Protein AF-A0A4U1JJV5-F1 (afdb_monomer_lite)

Foldseek 3Di:
DAQFDPPVRLVVLLVVLVVCQVVCVVLVLVQLNVLSVVLNVLSPDPDGRGCQVNLVSLLSNLVSLLVSLVVVLVVDDDPSNVVSVVSNVVSVVSSVVSVVVNVVSVD

Organism: NCBI:txid889272

Secondary structure (DSSP, 8-state):
---BPPHHHHHHHHHHHHHHHHHHHHTT-HHHHHHHHHHHHHHHSSS--BHHHHHHHHHHHHHHHHHHHHHHHHH--HHHHHHHHHHHHHHHHHHHHHHHHHHHHH-

Structure (mmCIF, N/CA/C/O backbone):
data_AF-A0A4U1JJV5-F1
#
_entry.id   AF-A0A4U1JJV5-F1
#
loop_
_atom_site.group_PDB
_atom_site.id
_atom_site.type_symbol
_atom_site.label_atom_id
_atom_site.label_alt_id
_atom_site.label_comp_id
_atom_site.label_asym_id
_atom_site.label_entity_id
_atom_site.label_seq_id
_atom_site.pdbx_PDB_ins_code
_atom_site.Cartn_x
_atom_site.Cartn_y
_atom_site.Cartn_z
_atom_site.occupancy
_atom_site.B_iso_or_equiv
_atom_site.auth_seq_id
_atom_site.auth_comp_id
_atom_site.auth_asym_id
_atom_site.auth_atom_id
_atom_site.pdbx_PDB_model_num
ATOM 1 N N . MET A 1 1 ? 21.821 10.176 -16.176 1.00 47.41 1 MET A N 1
ATOM 2 C CA . MET A 1 1 ? 21.972 9.457 -14.889 1.00 47.41 1 MET A CA 1
ATOM 3 C C . MET A 1 1 ? 21.101 8.210 -14.948 1.00 47.41 1 MET A C 1
ATOM 5 O O . MET A 1 1 ? 20.020 8.298 -15.510 1.00 47.41 1 MET A O 1
ATOM 9 N N . SER A 1 2 ? 21.578 7.048 -14.496 1.00 46.41 2 SER A N 1
ATOM 10 C CA . SER A 1 2 ? 20.855 5.779 -14.689 1.00 46.41 2 SER A CA 1
ATOM 11 C C . SER A 1 2 ? 19.586 5.734 -13.831 1.00 46.41 2 SER A C 1
ATOM 13 O O . SER A 1 2 ? 19.678 5.646 -12.613 1.00 46.41 2 SER A O 1
ATOM 15 N N . SER A 1 3 ? 18.413 5.772 -14.464 1.00 60.84 3 SER A N 1
ATOM 16 C CA . SER A 1 3 ? 17.078 5.690 -13.837 1.00 60.84 3 SER A CA 1
ATOM 17 C C . SER A 1 3 ? 16.685 4.265 -13.412 1.00 60.84 3 SER A C 1
ATOM 19 O O . SER A 1 3 ? 15.504 3.978 -13.211 1.00 60.84 3 SER A O 1
ATOM 21 N N . ALA A 1 4 ? 17.657 3.350 -13.361 1.00 60.97 4 ALA A N 1
ATOM 22 C CA . ALA A 1 4 ? 17.445 1.942 -13.060 1.00 60.97 4 ALA A CA 1
ATOM 23 C C . ALA A 1 4 ? 17.466 1.713 -11.548 1.00 60.97 4 ALA A C 1
ATOM 25 O O . ALA A 1 4 ? 18.360 2.190 -10.847 1.00 60.97 4 ALA A O 1
ATOM 26 N N . ILE A 1 5 ? 16.497 0.948 -11.056 1.00 61.81 5 ILE A N 1
ATOM 27 C CA . ILE A 1 5 ? 16.437 0.552 -9.650 1.00 61.81 5 ILE A CA 1
ATOM 28 C C . ILE A 1 5 ? 17.573 -0.450 -9.381 1.00 61.81 5 ILE A C 1
ATOM 30 O O . ILE A 1 5 ? 17.705 -1.421 -10.132 1.00 61.81 5 ILE A O 1
ATOM 34 N N . PRO A 1 6 ? 18.411 -0.243 -8.345 1.00 66.06 6 PRO A N 1
ATOM 35 C CA . PRO A 1 6 ? 19.428 -1.215 -7.955 1.00 66.06 6 PRO A CA 1
ATOM 36 C C . PRO A 1 6 ? 18.798 -2.583 -7.672 1.00 66.06 6 PRO A C 1
ATOM 38 O O . PRO A 1 6 ? 17.732 -2.644 -7.062 1.00 66.06 6 PRO A O 1
ATOM 41 N N . ILE A 1 7 ? 19.468 -3.677 -8.051 1.00 62.34 7 ILE A N 1
ATOM 42 C CA . ILE A 1 7 ? 18.936 -5.049 -7.913 1.00 62.34 7 ILE A CA 1
ATOM 43 C C . ILE A 1 7 ? 18.489 -5.336 -6.467 1.00 62.34 7 ILE A C 1
ATOM 45 O O . ILE A 1 7 ? 17.358 -5.754 -6.253 1.00 62.34 7 ILE A O 1
ATOM 49 N N . GLY A 1 8 ? 19.295 -4.973 -5.462 1.00 67.06 8 GLY A N 1
ATOM 50 C CA . GLY A 1 8 ? 18.907 -5.152 -4.054 1.00 67.06 8 GLY A CA 1
ATOM 51 C C . GLY A 1 8 ? 17.699 -4.309 -3.611 1.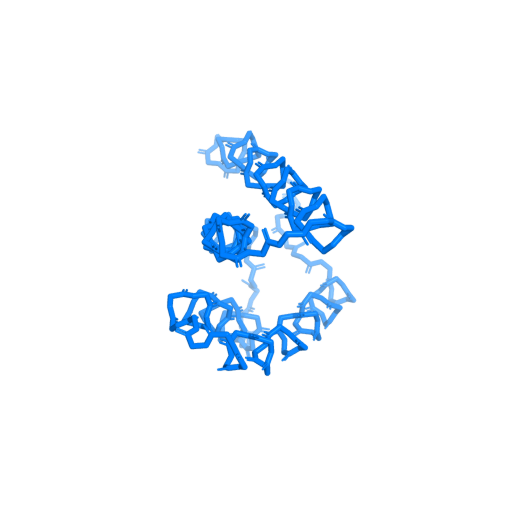00 67.06 8 GLY A C 1
ATOM 52 O O . GLY A 1 8 ? 16.940 -4.720 -2.735 1.00 67.06 8 GLY A O 1
ATOM 53 N N . GLY A 1 9 ? 17.471 -3.150 -4.239 1.00 75.56 9 GLY A N 1
ATOM 54 C CA . GLY A 1 9 ? 16.278 -2.331 -3.997 1.00 75.56 9 GLY A CA 1
ATOM 55 C C . GLY A 1 9 ? 15.024 -2.923 -4.643 1.00 75.56 9 GLY A C 1
ATOM 56 O O . GLY A 1 9 ? 13.938 -2.820 -4.079 1.00 75.56 9 GLY A O 1
ATOM 57 N N . ARG A 1 10 ? 15.187 -3.591 -5.791 1.00 80.31 10 ARG A N 1
ATOM 58 C CA . A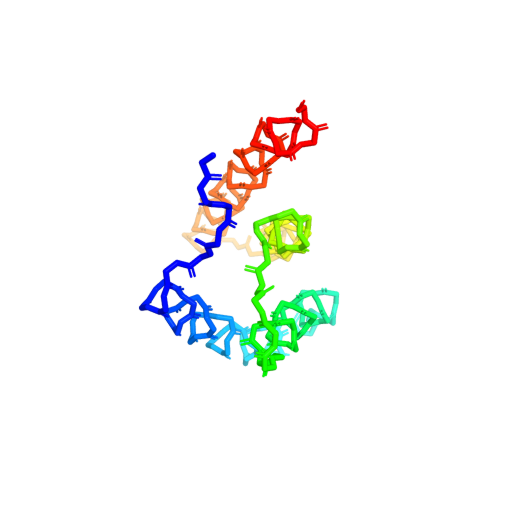RG A 1 10 ? 14.125 -4.308 -6.506 1.00 80.31 10 ARG A CA 1
ATOM 59 C C . ARG A 1 10 ? 13.608 -5.489 -5.684 1.00 80.31 10 ARG A C 1
ATOM 61 O O . ARG A 1 10 ? 12.403 -5.588 -5.474 1.00 80.31 10 ARG A O 1
ATOM 68 N N . ASP A 1 11 ? 14.512 -6.318 -5.164 1.00 82.88 11 ASP A N 1
ATOM 69 C CA . ASP A 1 11 ? 14.153 -7.498 -4.367 1.00 82.88 11 ASP A CA 1
ATOM 70 C C . ASP A 1 11 ? 13.489 -7.118 -3.042 1.00 82.88 11 ASP A C 1
ATOM 72 O O . ASP A 1 11 ? 12.469 -7.698 -2.670 1.00 82.88 11 ASP A O 1
ATOM 76 N N . THR A 1 12 ? 14.022 -6.096 -2.365 1.00 85.69 12 THR A N 1
ATOM 77 C CA . THR A 1 12 ? 13.448 -5.581 -1.111 1.00 85.69 12 THR A CA 1
ATOM 78 C C . THR A 1 12 ? 12.032 -5.052 -1.333 1.00 85.69 12 THR A C 1
ATOM 80 O O . THR A 1 12 ? 11.116 -5.396 -0.590 1.00 85.69 12 THR A O 1
ATOM 83 N N . LEU A 1 13 ? 11.830 -4.248 -2.381 1.00 85.81 13 LEU A N 1
ATOM 84 C CA . LEU A 1 13 ? 10.519 -3.690 -2.695 1.00 85.81 13 LEU A CA 1
ATOM 85 C C . LEU A 1 13 ? 9.514 -4.777 -3.084 1.00 85.81 13 LEU A C 1
ATOM 87 O O . LEU A 1 13 ? 8.371 -4.743 -2.634 1.00 85.81 13 LEU A O 1
ATOM 91 N N . ARG A 1 14 ? 9.945 -5.758 -3.883 1.00 89.81 14 ARG A N 1
ATOM 92 C CA . ARG A 1 14 ? 9.122 -6.915 -4.246 1.00 89.81 14 ARG A CA 1
ATOM 93 C C . ARG A 1 14 ? 8.676 -7.671 -2.999 1.00 89.81 14 ARG A C 1
ATOM 95 O O . ARG A 1 14 ? 7.490 -7.943 -2.857 1.00 89.81 14 ARG A O 1
ATOM 102 N N . GLN A 1 15 ? 9.599 -7.952 -2.081 1.00 89.38 15 GLN A N 1
ATOM 103 C CA . GLN A 1 15 ? 9.286 -8.639 -0.830 1.00 89.38 15 GLN A CA 1
ATOM 104 C C . GLN A 1 15 ? 8.254 -7.860 -0.001 1.00 89.38 15 GLN A C 1
ATOM 106 O O . GLN A 1 15 ? 7.265 -8.440 0.437 1.00 89.38 15 GLN A O 1
ATOM 111 N N . SER A 1 16 ? 8.416 -6.539 0.134 1.00 87.44 16 SER A N 1
ATOM 112 C CA . SER A 1 16 ? 7.440 -5.697 0.840 1.00 87.44 16 SER A CA 1
ATOM 113 C C . SER A 1 16 ? 6.054 -5.688 0.184 1.00 87.44 16 SER A C 1
ATOM 115 O O . SER A 1 16 ? 5.047 -5.644 0.885 1.00 87.44 16 SER A O 1
ATOM 117 N N . LEU A 1 17 ? 5.979 -5.731 -1.149 1.00 91.12 17 LEU A N 1
ATOM 118 C CA . LEU A 1 17 ? 4.705 -5.805 -1.872 1.00 91.12 17 LEU A CA 1
ATOM 119 C C . LEU A 1 17 ? 4.044 -7.180 -1.727 1.00 91.12 17 LEU A C 1
ATOM 121 O O . LEU A 1 17 ? 2.831 -7.252 -1.575 1.00 91.12 17 LEU A O 1
ATOM 125 N N . VAL A 1 18 ? 4.825 -8.264 -1.722 1.00 92.00 18 VAL A N 1
ATOM 126 C CA . VAL A 1 18 ? 4.314 -9.621 -1.472 1.00 92.00 18 VAL A CA 1
ATOM 127 C C . VAL A 1 18 ? 3.743 -9.730 -0.058 1.00 92.00 18 VAL A C 1
ATOM 129 O O . VAL A 1 18 ? 2.658 -10.272 0.120 1.00 92.00 18 VAL A O 1
ATOM 132 N N . GLU A 1 19 ? 4.424 -9.165 0.939 1.00 90.56 19 GLU A N 1
ATOM 133 C CA . GLU A 1 19 ? 3.939 -9.111 2.326 1.00 90.56 19 GLU A CA 1
ATOM 134 C C . GLU A 1 19 ? 2.671 -8.257 2.491 1.00 90.56 19 GLU A C 1
ATOM 136 O O . GLU A 1 19 ? 1.912 -8.457 3.440 1.00 90.56 19 GLU A O 1
ATOM 141 N N . LEU A 1 20 ? 2.409 -7.333 1.560 1.00 87.19 20 LEU A N 1
ATOM 142 C CA . LEU A 1 20 ? 1.198 -6.515 1.542 1.00 87.19 20 LEU A CA 1
ATOM 143 C C . LEU A 1 20 ? -0.032 -7.284 1.031 1.00 87.19 20 LEU A C 1
ATOM 145 O O . LEU A 1 20 ? -1.142 -6.958 1.449 1.00 87.19 20 LEU A O 1
ATOM 149 N N . LEU A 1 21 ? 0.132 -8.303 0.175 1.00 90.06 21 LEU A N 1
ATOM 150 C CA . LEU A 1 21 ? -1.003 -9.022 -0.428 1.00 90.06 21 LEU A CA 1
ATOM 151 C C . LEU A 1 21 ? -1.920 -9.690 0.616 1.00 90.06 21 LEU A C 1
ATOM 153 O O . LEU A 1 21 ? -3.119 -9.419 0.577 1.00 90.06 21 LEU A O 1
ATOM 157 N N . PRO A 1 22 ? -1.413 -10.460 1.606 1.00 85.19 22 PRO A N 1
ATOM 158 C CA . PRO A 1 22 ? -2.269 -11.056 2.635 1.00 85.19 22 PRO A CA 1
ATOM 159 C C . PRO A 1 22 ? -2.983 -10.011 3.496 1.00 85.19 22 PRO A C 1
ATOM 161 O O . PRO A 1 22 ? -4.067 -10.264 4.014 1.00 85.19 22 PRO A O 1
ATOM 164 N N . VAL A 1 23 ? -2.376 -8.831 3.665 1.00 82.81 23 VAL A N 1
ATOM 165 C CA . VAL A 1 23 ? -2.987 -7.717 4.400 1.00 82.81 23 VAL A CA 1
ATOM 166 C C . VAL A 1 23 ? -4.124 -7.106 3.588 1.00 82.81 23 VAL A C 1
ATOM 168 O O . VAL A 1 23 ? -5.172 -6.813 4.152 1.00 82.81 23 VAL A O 1
ATOM 171 N N . ALA A 1 24 ? -3.943 -6.928 2.278 1.00 87.00 24 ALA A N 1
ATOM 172 C CA . ALA A 1 24 ? -5.008 -6.462 1.397 1.00 87.00 24 ALA A CA 1
ATOM 173 C C . ALA A 1 24 ? -6.180 -7.459 1.358 1.00 87.00 24 ALA A C 1
ATOM 175 O O . ALA A 1 24 ? -7.327 -7.029 1.444 1.00 87.00 24 ALA A O 1
ATOM 176 N N . ASP A 1 25 ? -5.894 -8.765 1.327 1.00 87.31 25 ASP A N 1
ATOM 177 C CA . ASP A 1 25 ? -6.908 -9.829 1.377 1.00 87.31 25 ASP A CA 1
ATOM 178 C C . ASP A 1 25 ? -7.693 -9.826 2.682 1.00 87.31 25 ASP A C 1
ATOM 180 O O . ASP A 1 25 ? -8.918 -9.835 2.671 1.00 87.31 25 ASP A O 1
ATOM 184 N N . ALA A 1 26 ? -6.999 -9.766 3.821 1.00 83.12 26 ALA A N 1
ATOM 185 C CA . ALA A 1 26 ? -7.640 -9.747 5.134 1.00 83.12 26 ALA A CA 1
ATOM 186 C C . ALA A 1 26 ? -8.540 -8.516 5.353 1.00 83.12 26 ALA A C 1
ATOM 188 O O . ALA A 1 26 ? -9.350 -8.505 6.278 1.00 83.12 26 ALA A O 1
ATOM 189 N N . LEU A 1 27 ? -8.368 -7.474 4.537 1.00 82.19 27 LEU A N 1
ATOM 190 C CA . LEU A 1 27 ? -9.129 -6.228 4.584 1.00 82.19 27 LEU A CA 1
ATOM 191 C C . LEU A 1 27 ? -10.144 -6.103 3.434 1.00 82.19 27 LEU A C 1
ATOM 193 O O . LEU A 1 27 ? -10.713 -5.023 3.273 1.00 82.19 27 LEU A O 1
ATOM 197 N N . ASP A 1 28 ? -10.335 -7.153 2.622 1.00 88.44 28 ASP A N 1
ATOM 198 C CA . ASP A 1 28 ? -11.159 -7.142 1.402 1.00 88.44 28 ASP A CA 1
ATOM 199 C C . ASP A 1 28 ? -10.847 -5.942 0.476 1.00 88.44 28 ASP A C 1
ATOM 201 O O . ASP A 1 28 ? -11.714 -5.352 -0.175 1.00 88.44 28 ASP A O 1
ATOM 205 N N . ALA A 1 29 ? -9.575 -5.538 0.423 1.00 89.88 29 ALA A N 1
ATOM 206 C CA . ALA A 1 29 ? -9.110 -4.347 -0.274 1.00 89.88 29 ALA A CA 1
ATOM 207 C C . ALA A 1 29 ? -8.607 -4.677 -1.690 1.00 89.88 29 ALA A C 1
ATOM 209 O O . ALA A 1 29 ? -7.413 -4.554 -1.975 1.00 89.88 29 ALA A O 1
ATOM 210 N N . SER A 1 30 ? -9.522 -5.057 -2.588 1.00 91.62 30 SER A N 1
ATOM 211 C CA . SER A 1 30 ? -9.197 -5.460 -3.970 1.00 91.62 30 SER A CA 1
ATOM 212 C C . SER A 1 30 ? -8.341 -4.429 -4.714 1.00 91.62 30 SER A C 1
ATOM 214 O O . SER A 1 30 ? -7.311 -4.777 -5.274 1.00 91.62 30 SER A O 1
ATOM 216 N N . ASP A 1 31 ? -8.678 -3.139 -4.621 1.00 89.62 31 ASP A N 1
ATOM 217 C CA . ASP A 1 31 ? -7.917 -2.076 -5.294 1.00 89.62 31 ASP A CA 1
ATOM 218 C C . ASP A 1 31 ? -6.457 -1.980 -4.811 1.00 89.62 31 ASP A C 1
ATOM 220 O O . ASP A 1 31 ? -5.564 -1.601 -5.570 1.00 89.62 31 ASP A O 1
ATOM 224 N N . LEU A 1 32 ? -6.212 -2.256 -3.524 1.00 91.50 32 LEU A N 1
ATOM 225 C CA . LEU A 1 32 ? -4.865 -2.250 -2.949 1.00 91.50 32 LEU A CA 1
ATOM 226 C C . LEU A 1 32 ? -4.087 -3.485 -3.400 1.00 91.50 32 LEU A C 1
ATOM 228 O O . LEU A 1 32 ? -2.905 -3.370 -3.729 1.00 91.50 32 LEU A O 1
ATOM 232 N N . ARG A 1 33 ? -4.759 -4.639 -3.430 1.00 92.50 33 ARG A N 1
ATOM 233 C CA . ARG A 1 33 ? -4.199 -5.888 -3.935 1.00 92.50 33 ARG A CA 1
ATOM 234 C C . ARG A 1 33 ? -3.775 -5.735 -5.395 1.00 92.50 33 ARG A C 1
ATOM 236 O O . ARG A 1 33 ? -2.609 -5.959 -5.699 1.00 92.50 33 ARG A O 1
ATOM 243 N N . ASP A 1 34 ? -4.670 -5.259 -6.257 1.00 92.75 34 ASP A N 1
ATOM 244 C CA . ASP A 1 34 ? -4.415 -5.082 -7.690 1.00 92.75 34 ASP A CA 1
ATOM 245 C C . ASP A 1 34 ? -3.248 -4.116 -7.945 1.00 92.75 34 ASP A C 1
ATOM 247 O O . ASP A 1 34 ? -2.382 -4.368 -8.785 1.00 92.75 34 ASP A O 1
ATOM 251 N N . ALA A 1 35 ? -3.177 -3.016 -7.186 1.00 91.56 35 ALA A N 1
ATOM 252 C CA . ALA A 1 35 ? -2.073 -2.062 -7.287 1.00 91.56 35 ALA A CA 1
ATOM 253 C C . ALA A 1 35 ? -0.727 -2.685 -6.869 1.00 91.56 35 ALA A C 1
ATOM 255 O O . ALA A 1 35 ? 0.293 -2.468 -7.529 1.00 91.56 35 ALA A O 1
ATOM 256 N N . ALA A 1 36 ? -0.720 -3.490 -5.803 1.00 91.50 36 ALA A N 1
ATOM 257 C CA . ALA A 1 36 ? 0.472 -4.196 -5.348 1.00 91.50 36 ALA A CA 1
ATOM 258 C C . ALA A 1 36 ? 0.912 -5.287 -6.341 1.00 91.50 36 ALA A C 1
ATOM 260 O O . ALA A 1 36 ? 2.100 -5.373 -6.660 1.00 91.50 36 ALA A O 1
ATOM 261 N N . GLU A 1 37 ? -0.025 -6.068 -6.883 1.00 93.50 37 GLU A N 1
ATOM 262 C CA . GLU A 1 37 ? 0.245 -7.080 -7.910 1.00 93.50 37 GLU A CA 1
ATOM 263 C C . GLU A 1 37 ? 0.806 -6.452 -9.188 1.00 93.50 37 GLU A C 1
ATOM 265 O O . GLU A 1 37 ? 1.800 -6.941 -9.723 1.00 93.50 37 GLU A O 1
ATOM 270 N N . ALA A 1 38 ? 0.257 -5.320 -9.638 1.00 91.81 38 ALA A N 1
ATOM 271 C CA . ALA A 1 38 ? 0.787 -4.596 -10.791 1.00 91.81 38 ALA A CA 1
ATOM 272 C C . ALA A 1 38 ? 2.253 -4.171 -10.583 1.00 91.81 38 ALA A C 1
ATOM 274 O O . ALA A 1 38 ? 3.074 -4.287 -11.499 1.00 91.81 38 ALA A O 1
ATOM 275 N N . CYS A 1 39 ? 2.614 -3.724 -9.373 1.00 90.69 39 CYS A N 1
ATOM 276 C CA . CYS A 1 39 ? 4.008 -3.449 -9.030 1.00 90.69 39 CYS A CA 1
ATOM 277 C C . CYS A 1 39 ? 4.872 -4.718 -9.069 1.00 90.69 39 CYS A C 1
ATOM 279 O O . CYS A 1 39 ? 5.978 -4.668 -9.605 1.00 90.69 39 CYS A O 1
ATOM 281 N N . ILE A 1 40 ? 4.393 -5.839 -8.519 1.00 91.25 40 ILE A N 1
ATOM 282 C CA . ILE A 1 40 ? 5.128 -7.115 -8.494 1.00 91.25 40 ILE A CA 1
ATOM 283 C C . ILE A 1 40 ? 5.377 -7.623 -9.914 1.00 91.25 40 ILE A C 1
ATOM 285 O O . ILE A 1 40 ? 6.519 -7.907 -10.255 1.00 91.25 40 ILE A O 1
ATOM 289 N N . VAL A 1 41 ? 4.350 -7.647 -10.768 1.00 90.75 41 VAL A N 1
ATOM 290 C CA . VAL A 1 41 ? 4.472 -8.072 -12.171 1.00 90.75 41 VAL A CA 1
ATOM 291 C C . VAL A 1 41 ? 5.542 -7.255 -12.887 1.00 90.75 41 VAL A C 1
ATOM 293 O O . VAL A 1 41 ? 6.410 -7.821 -13.550 1.00 90.75 41 VAL A O 1
ATOM 296 N N . LEU A 1 42 ? 5.535 -5.929 -12.711 1.00 87.56 42 LEU A N 1
ATOM 297 C CA . LEU A 1 42 ? 6.561 -5.066 -13.290 1.00 87.56 42 LEU A CA 1
ATOM 298 C C . LEU A 1 42 ? 7.954 -5.414 -12.735 1.00 87.56 42 LEU A C 1
ATOM 300 O O . LEU A 1 42 ? 8.901 -5.563 -13.508 1.00 87.56 42 LEU A O 1
ATOM 304 N N . LEU A 1 43 ? 8.068 -5.605 -11.418 1.00 86.38 43 LEU A N 1
ATOM 305 C CA . LEU A 1 43 ? 9.292 -6.010 -10.720 1.00 86.38 43 LEU A CA 1
ATOM 306 C C . LEU A 1 43 ? 9.742 -7.447 -11.010 1.00 86.38 43 LEU A C 1
ATOM 308 O O . LEU A 1 43 ? 10.890 -7.754 -10.706 1.00 86.38 43 LEU A O 1
ATOM 312 N N . ASP A 1 44 ? 8.945 -8.288 -11.656 1.00 86.69 44 ASP A N 1
ATOM 313 C CA . ASP A 1 44 ? 9.342 -9.638 -12.076 1.00 86.69 44 ASP A CA 1
ATOM 314 C C . ASP A 1 44 ? 9.727 -9.705 -13.563 1.00 86.69 44 ASP A C 1
ATOM 316 O O . ASP A 1 44 ? 10.318 -10.685 -14.017 1.00 86.69 44 ASP A O 1
ATOM 320 N N . THR A 1 45 ? 9.478 -8.642 -14.338 1.00 83.56 45 THR A N 1
ATOM 321 C CA . THR A 1 45 ? 9.861 -8.628 -15.756 1.00 83.56 45 THR A CA 1
ATOM 322 C C . THR A 1 45 ? 11.383 -8.740 -15.944 1.00 83.56 45 THR A C 1
ATOM 324 O O . THR A 1 45 ? 12.147 -8.022 -15.302 1.00 83.56 45 THR A O 1
ATOM 327 N N . PRO A 1 46 ? 11.889 -9.560 -16.879 1.00 72.38 46 PRO A N 1
ATOM 328 C CA . PRO A 1 46 ? 13.335 -9.699 -17.102 1.00 72.38 46 PRO A CA 1
ATOM 329 C C . PRO A 1 46 ? 13.994 -8.414 -17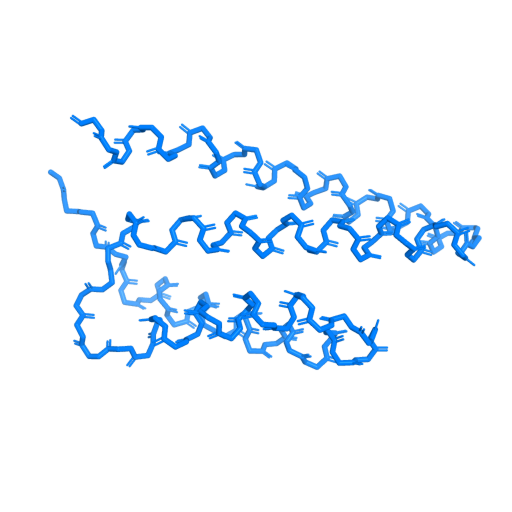.638 1.00 72.38 46 PRO A C 1
ATOM 331 O O . PRO A 1 46 ? 15.219 -8.304 -17.688 1.00 72.38 46 PRO A O 1
ATOM 334 N N . MET A 1 47 ? 13.190 -7.425 -18.040 1.00 75.62 47 MET A N 1
ATOM 335 C CA . MET A 1 47 ? 13.657 -6.127 -18.505 1.00 75.62 47 MET A CA 1
ATOM 336 C C . MET A 1 47 ? 14.111 -5.231 -17.342 1.00 75.62 47 MET A C 1
ATOM 338 O O . MET A 1 47 ? 13.752 -5.410 -16.172 1.00 75.62 47 MET A O 1
ATOM 342 N N . ARG A 1 48 ? 14.924 -4.219 -17.670 1.00 69.50 48 ARG A N 1
ATOM 343 C CA . ARG A 1 48 ? 15.231 -3.139 -16.729 1.00 69.50 48 ARG A CA 1
ATOM 344 C C . ARG A 1 48 ? 13.945 -2.379 -16.419 1.00 69.50 48 ARG A C 1
ATOM 346 O O . ARG A 1 48 ? 13.435 -1.670 -17.279 1.00 69.50 48 ARG A O 1
ATOM 353 N N . VAL A 1 49 ? 13.474 -2.501 -15.183 1.00 73.38 49 VAL A N 1
ATOM 354 C CA . VAL A 1 49 ? 12.409 -1.651 -14.651 1.00 73.38 49 VAL A CA 1
ATOM 355 C C . VAL A 1 49 ? 12.989 -0.263 -14.434 1.00 73.38 49 VAL A C 1
ATOM 357 O O . VAL A 1 49 ? 13.928 -0.080 -13.650 1.00 73.38 49 VAL A O 1
ATOM 360 N N . ASP A 1 50 ? 12.455 0.709 -15.160 1.00 77.31 50 ASP A N 1
ATOM 361 C CA . ASP A 1 50 ? 12.777 2.104 -14.933 1.00 77.31 50 ASP A CA 1
ATOM 362 C C . ASP A 1 50 ? 11.917 2.675 -13.799 1.00 77.31 50 ASP A C 1
ATOM 364 O O . ASP A 1 50 ? 10.791 2.251 -13.520 1.00 77.31 50 ASP A O 1
ATOM 368 N N . GLN A 1 51 ? 12.466 3.674 -13.113 1.00 76.62 51 GLN A N 1
ATOM 369 C CA . GLN A 1 51 ? 11.715 4.400 -12.091 1.00 76.62 51 GLN A CA 1
ATOM 370 C C . GLN A 1 51 ? 10.457 5.071 -12.668 1.00 76.62 51 GLN A C 1
ATOM 372 O O . GLN A 1 51 ? 9.483 5.235 -11.942 1.00 76.62 51 GLN A O 1
ATOM 377 N N . LYS A 1 52 ? 10.448 5.412 -13.967 1.00 79.12 52 LYS A N 1
ATOM 378 C CA . LYS A 1 52 ? 9.313 6.052 -14.653 1.00 79.12 52 LYS A CA 1
ATOM 379 C C . LYS A 1 52 ? 8.076 5.157 -14.708 1.00 79.12 52 LYS A C 1
ATOM 381 O O . LYS A 1 52 ? 6.975 5.665 -14.520 1.00 79.12 52 LYS A O 1
ATOM 386 N N . SER A 1 53 ? 8.246 3.855 -14.933 1.00 81.38 53 SER A N 1
ATOM 387 C CA . SER A 1 53 ? 7.132 2.903 -14.996 1.00 81.38 53 SER A CA 1
ATOM 388 C C . SER A 1 53 ? 6.658 2.486 -13.607 1.00 81.38 53 SER A C 1
ATOM 390 O O . SER A 1 53 ? 5.467 2.269 -13.398 1.00 81.38 53 SER A O 1
ATOM 392 N N . LEU A 1 54 ? 7.572 2.404 -12.635 1.00 84.81 54 LEU A N 1
ATOM 393 C CA . LEU A 1 54 ? 7.235 1.930 -11.293 1.00 84.81 54 LEU A CA 1
ATOM 394 C C . LEU A 1 54 ? 6.665 3.023 -10.379 1.00 84.81 54 LEU A C 1
ATOM 396 O O . LEU A 1 54 ? 5.761 2.751 -9.591 1.00 84.81 54 LEU A O 1
ATOM 400 N N . ALA A 1 55 ? 7.164 4.257 -10.469 1.00 86.19 55 ALA A N 1
ATOM 401 C CA . ALA A 1 55 ? 6.753 5.347 -9.584 1.00 86.19 55 ALA A CA 1
ATOM 402 C C . ALA A 1 55 ? 5.235 5.652 -9.620 1.00 86.19 55 ALA A C 1
ATOM 404 O O . ALA A 1 55 ? 4.660 5.846 -8.545 1.00 86.19 55 ALA A O 1
ATOM 405 N N . PRO A 1 56 ? 4.539 5.646 -10.779 1.00 88.12 56 PRO A N 1
ATOM 406 C CA . PRO A 1 56 ? 3.087 5.824 -10.817 1.00 88.12 56 PRO A CA 1
ATOM 407 C C . PRO A 1 56 ? 2.336 4.705 -10.090 1.00 88.12 56 PRO A C 1
ATOM 409 O O . PRO A 1 56 ? 1.376 4.982 -9.373 1.00 88.12 56 PRO A O 1
ATOM 412 N N . LEU A 1 57 ? 2.798 3.458 -10.235 1.00 89.44 57 LEU A N 1
ATOM 413 C CA . LEU A 1 57 ? 2.190 2.303 -9.576 1.00 89.44 57 LEU A CA 1
ATOM 414 C C . LEU A 1 57 ? 2.413 2.354 -8.062 1.00 89.44 57 LEU A C 1
ATOM 416 O O . LEU A 1 57 ? 1.469 2.182 -7.305 1.00 89.44 57 LEU A O 1
ATOM 420 N N . LEU A 1 58 ? 3.619 2.705 -7.603 1.00 88.69 58 LEU A N 1
ATOM 421 C CA . LEU A 1 58 ? 3.890 2.876 -6.171 1.00 88.69 58 LEU A CA 1
ATOM 422 C C . LEU A 1 58 ? 3.063 4.004 -5.552 1.00 88.69 58 LEU A C 1
ATOM 424 O O . LEU A 1 58 ? 2.541 3.850 -4.448 1.00 88.69 58 LEU A O 1
ATOM 428 N N . LYS A 1 59 ? 2.902 5.125 -6.267 1.00 92.00 59 LYS A N 1
ATOM 429 C CA . LYS A 1 59 ? 1.993 6.197 -5.845 1.00 92.00 59 LYS A CA 1
ATOM 430 C C . LYS A 1 59 ? 0.571 5.660 -5.682 1.00 92.00 59 LYS A C 1
ATOM 432 O O . LYS A 1 59 ? -0.026 5.882 -4.632 1.00 92.00 59 LYS A O 1
ATOM 437 N N . LEU A 1 60 ? 0.062 4.937 -6.682 1.00 92.06 60 LEU A N 1
ATOM 438 C CA . LEU A 1 60 ? -1.272 4.342 -6.638 1.00 92.06 60 LEU A CA 1
ATOM 439 C C . LEU A 1 60 ? -1.417 3.390 -5.442 1.00 92.06 60 LEU A C 1
ATOM 441 O O . LEU A 1 60 ? -2.383 3.508 -4.695 1.00 92.06 60 LEU A O 1
ATOM 445 N N . THR A 1 61 ? -0.441 2.514 -5.199 1.00 92.38 61 THR A N 1
ATOM 446 C CA . THR A 1 61 ? -0.431 1.598 -4.048 1.00 92.38 61 THR A CA 1
ATOM 447 C C . THR A 1 61 ? -0.514 2.356 -2.722 1.00 92.38 61 THR A C 1
ATOM 449 O O . THR A 1 61 ? -1.308 1.998 -1.853 1.00 92.38 61 THR A O 1
ATOM 452 N N . HIS A 1 62 ? 0.233 3.454 -2.565 1.00 91.69 62 HIS A N 1
ATOM 453 C CA . HIS A 1 62 ? 0.145 4.297 -1.370 1.00 91.69 62 HIS A CA 1
ATOM 454 C C . HIS A 1 62 ? -1.205 5.018 -1.236 1.00 91.69 62 HIS A C 1
ATOM 456 O O . HIS A 1 62 ? -1.734 5.111 -0.128 1.00 91.69 62 HIS A O 1
ATOM 462 N N . GLU A 1 63 ? -1.797 5.487 -2.337 1.00 92.75 63 GLU A N 1
ATOM 463 C CA . GLU A 1 63 ? -3.133 6.102 -2.337 1.00 92.75 63 GLU A CA 1
ATOM 464 C C . GLU A 1 63 ? -4.219 5.095 -1.935 1.00 92.75 63 GLU A C 1
ATOM 466 O O . GLU A 1 63 ? -5.084 5.411 -1.114 1.00 92.75 63 GLU A O 1
ATOM 471 N N . ARG A 1 64 ? -4.144 3.858 -2.443 1.00 93.38 64 ARG A N 1
ATOM 472 C CA . ARG A 1 64 ? -5.066 2.780 -2.057 1.00 93.38 64 ARG A CA 1
ATOM 473 C C . ARG A 1 64 ? -4.873 2.362 -0.605 1.00 93.38 64 ARG A C 1
ATOM 475 O O . ARG A 1 64 ? -5.858 2.217 0.111 1.00 93.38 64 ARG A O 1
ATOM 482 N N . ALA A 1 65 ? -3.632 2.266 -0.133 1.00 89.75 65 ALA A N 1
ATOM 483 C CA . ALA A 1 65 ? -3.351 1.977 1.271 1.00 89.75 65 ALA A CA 1
ATOM 484 C C . ALA A 1 65 ? -3.930 3.061 2.196 1.00 89.75 65 ALA A C 1
ATOM 486 O O . ALA A 1 65 ? -4.559 2.747 3.206 1.00 89.75 65 ALA A O 1
ATOM 487 N N . ALA A 1 66 ? -3.782 4.340 1.833 1.00 91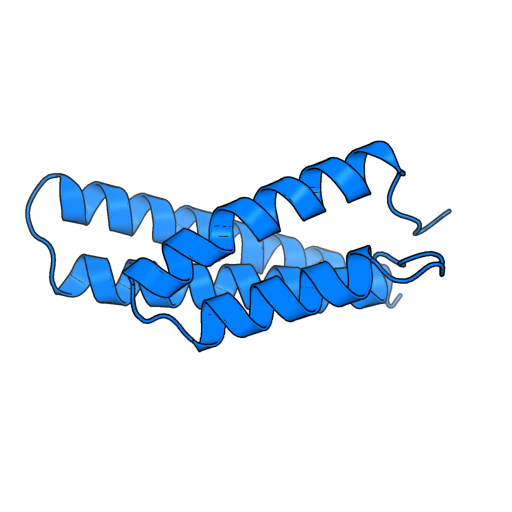.31 66 ALA A N 1
ATOM 488 C CA . ALA A 1 66 ? -4.373 5.447 2.581 1.00 91.31 66 ALA A CA 1
ATOM 489 C C . ALA A 1 66 ? -5.906 5.357 2.651 1.00 91.31 66 ALA A C 1
ATOM 491 O O . ALA A 1 66 ? -6.483 5.586 3.714 1.00 91.31 66 ALA A O 1
ATOM 492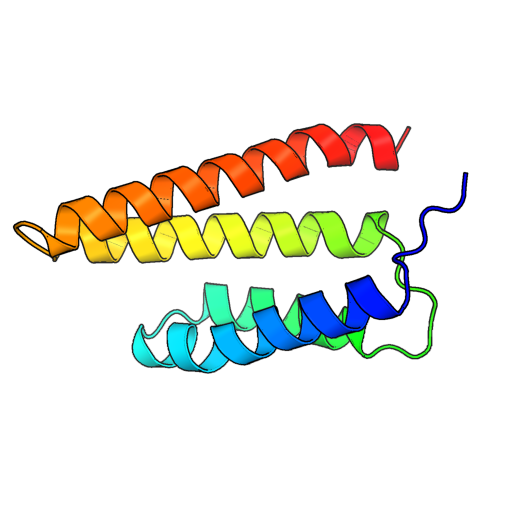 N N . GLU A 1 67 ? -6.568 5.000 1.549 1.00 92.94 67 GLU A N 1
ATOM 493 C CA . GLU A 1 67 ? -8.021 4.804 1.516 1.00 92.94 67 GLU A CA 1
ATOM 494 C C . GLU A 1 67 ? -8.467 3.658 2.434 1.00 92.94 67 GLU A C 1
ATOM 496 O O . GLU A 1 67 ? -9.406 3.827 3.212 1.00 92.94 67 GLU A O 1
ATOM 501 N N . VAL A 1 68 ? -7.758 2.525 2.410 1.00 91.19 68 VAL A N 1
ATOM 502 C CA . VAL A 1 68 ? -8.028 1.381 3.294 1.00 91.19 68 VAL A CA 1
ATOM 503 C C . VAL A 1 68 ? -7.893 1.784 4.763 1.00 91.19 68 VAL A C 1
ATOM 505 O O . VAL A 1 68 ? -8.809 1.551 5.554 1.00 91.19 68 VAL A O 1
ATOM 508 N N . PHE A 1 69 ? -6.808 2.474 5.135 1.00 91.25 69 PHE A N 1
ATOM 509 C CA . PHE A 1 69 ? -6.633 2.967 6.504 1.00 91.25 69 PHE A CA 1
ATOM 510 C C . PHE A 1 69 ? -7.696 3.991 6.901 1.00 91.25 69 PHE A C 1
ATOM 512 O O . PHE A 1 69 ? -8.137 3.997 8.047 1.00 91.25 69 PHE A O 1
ATOM 519 N N . ARG A 1 70 ? -8.140 4.842 5.968 1.00 91.31 70 ARG A N 1
ATOM 520 C CA . ARG A 1 70 ? -9.209 5.816 6.210 1.00 91.31 70 ARG A CA 1
ATOM 521 C C . ARG A 1 70 ? -10.539 5.130 6.503 1.00 91.31 70 ARG A C 1
ATOM 523 O O . ARG A 1 70 ? -11.235 5.570 7.410 1.00 91.31 70 ARG A O 1
ATOM 530 N N . ARG A 1 71 ? -10.891 4.082 5.752 1.00 91.00 71 ARG A N 1
ATOM 531 C CA . ARG A 1 71 ? -12.101 3.282 6.000 1.00 91.00 71 ARG A CA 1
ATOM 532 C C . ARG A 1 71 ? -12.007 2.578 7.347 1.00 91.00 71 ARG A C 1
ATOM 534 O O . ARG A 1 71 ? -12.846 2.822 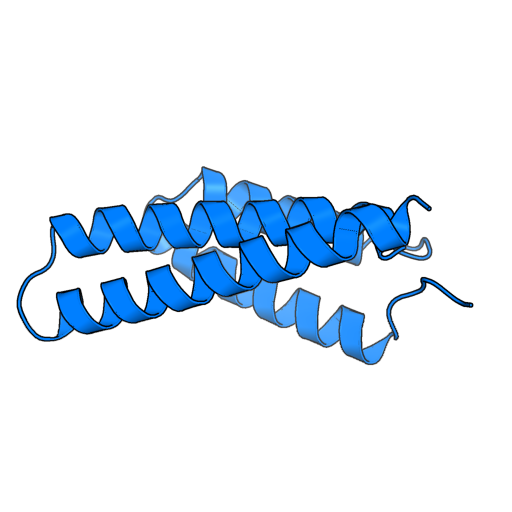8.202 1.00 91.00 71 ARG A O 1
ATOM 541 N N . GLY A 1 72 ? -10.909 1.864 7.599 1.00 87.62 72 GLY A N 1
ATOM 542 C CA . GLY A 1 72 ? -10.690 1.202 8.886 1.00 87.62 72 GLY A CA 1
ATOM 543 C C . GLY A 1 72 ? -10.729 2.166 10.079 1.00 87.62 72 GLY A C 1
ATOM 544 O O . GLY A 1 72 ? -11.275 1.829 11.121 1.00 87.62 72 GLY A O 1
ATOM 545 N N . ALA A 1 73 ? -10.198 3.386 9.944 1.00 89.62 73 ALA A N 1
ATOM 546 C CA . ALA A 1 73 ? -10.235 4.393 11.007 1.00 89.62 73 ALA A CA 1
ATOM 547 C C . ALA A 1 73 ? -11.638 4.970 11.272 1.00 89.62 73 ALA A C 1
ATOM 549 O O . ALA A 1 73 ? -11.860 5.522 12.349 1.00 89.62 73 ALA A O 1
ATOM 550 N N . ARG A 1 74 ? -12.570 4.887 10.310 1.00 90.94 74 ARG A N 1
ATOM 551 C CA . ARG A 1 74 ? -13.974 5.282 10.520 1.00 90.94 74 ARG A CA 1
ATOM 552 C C . ARG A 1 74 ? -14.720 4.267 11.374 1.00 90.94 74 ARG A C 1
ATOM 554 O O . ARG A 1 74 ? -15.543 4.679 12.182 1.00 90.94 74 ARG A O 1
ATOM 561 N N . ASP A 1 75 ? -14.397 2.990 11.194 1.00 88.75 75 ASP A N 1
ATOM 562 C CA . ASP A 1 75 ? -15.087 1.873 11.845 1.00 88.75 75 ASP A CA 1
ATOM 563 C C . ASP A 1 75 ? -14.401 1.433 13.153 1.00 88.75 75 ASP A C 1
ATOM 565 O O . ASP A 1 75 ? -14.971 0.682 13.941 1.00 88.75 75 ASP A O 1
ATOM 569 N N . ALA A 1 76 ? -13.169 1.892 13.396 1.00 87.94 76 ALA A N 1
ATOM 570 C CA . ALA A 1 76 ? -12.402 1.605 14.602 1.00 87.94 76 ALA A CA 1
ATOM 571 C C . ALA A 1 76 ? -12.537 2.706 15.661 1.00 87.94 76 ALA A C 1
ATOM 573 O O . ALA A 1 76 ? -12.648 3.889 15.347 1.00 87.94 76 ALA A O 1
ATOM 574 N N . ASP A 1 77 ? -12.357 2.319 16.924 1.00 87.56 77 ASP A N 1
ATOM 575 C CA . ASP A 1 77 ? -12.308 3.233 18.064 1.00 87.56 77 ASP A CA 1
ATOM 576 C C . ASP A 1 77 ? -11.000 3.119 18.858 1.00 87.56 77 ASP A C 1
ATOM 578 O O . ASP A 1 77 ? -10.196 2.191 18.704 1.00 87.56 77 ASP A O 1
ATOM 582 N N . GLY A 1 78 ? -10.770 4.111 19.721 1.00 90.06 78 GLY A N 1
ATOM 583 C CA . GLY A 1 78 ? -9.684 4.097 20.696 1.00 90.06 78 GLY A CA 1
ATOM 584 C C . GLY A 1 78 ? -8.275 4.040 20.073 1.00 90.06 78 GLY A C 1
ATOM 585 O O . GLY A 1 78 ? -8.014 4.677 19.047 1.00 90.06 78 GLY A O 1
ATOM 586 N N . PRO A 1 79 ? -7.329 3.301 20.685 1.00 90.56 79 PRO A N 1
ATOM 587 C CA . PRO A 1 79 ? -5.936 3.247 20.229 1.00 90.56 79 PRO A CA 1
ATOM 588 C C . PRO A 1 79 ? -5.758 2.715 18.800 1.00 90.56 79 PRO A C 1
ATOM 590 O O . PRO A 1 79 ? -4.817 3.107 18.107 1.00 90.56 79 PRO A O 1
ATOM 593 N N . LEU A 1 80 ? -6.662 1.840 18.342 1.00 84.44 80 LEU A N 1
ATOM 594 C CA . LEU A 1 80 ? -6.620 1.290 16.988 1.00 84.44 80 LEU A CA 1
ATOM 595 C C . LEU A 1 80 ? -6.899 2.376 15.945 1.00 84.44 80 LEU A C 1
ATOM 597 O O . LEU A 1 80 ? -6.145 2.500 14.980 1.00 84.44 80 LEU A O 1
ATOM 601 N N . ARG A 1 81 ? -7.910 3.221 16.182 1.00 89.50 81 ARG A N 1
ATOM 602 C CA . ARG A 1 81 ? -8.219 4.369 15.321 1.00 89.50 81 ARG A CA 1
ATOM 603 C C . ARG A 1 81 ? -7.026 5.308 15.174 1.00 89.50 81 ARG A C 1
ATOM 605 O O . ARG A 1 81 ? -6.664 5.666 14.058 1.00 89.50 81 ARG A O 1
ATOM 612 N N . ALA A 1 82 ? -6.373 5.661 16.283 1.00 90.00 82 ALA A N 1
ATOM 613 C CA . ALA A 1 82 ? -5.195 6.531 16.260 1.00 90.00 82 ALA A CA 1
ATOM 614 C C . ALA A 1 82 ? -4.038 5.924 15.444 1.00 90.00 82 ALA A C 1
ATOM 616 O O . ALA A 1 82 ? -3.361 6.626 14.690 1.00 90.00 82 ALA A O 1
ATOM 617 N N . ARG A 1 83 ? -3.834 4.606 15.550 1.00 90.00 83 ARG A N 1
ATOM 618 C CA . ARG A 1 83 ? -2.824 3.891 14.762 1.00 90.00 83 ARG A CA 1
ATOM 619 C C . ARG A 1 83 ? -3.160 3.886 13.270 1.00 90.00 83 ARG A C 1
ATOM 621 O O . ARG A 1 83 ? -2.269 4.131 12.461 1.00 90.00 83 ARG A O 1
ATOM 628 N N . LEU A 1 84 ? -4.421 3.655 12.906 1.00 87.69 84 LEU A N 1
ATOM 629 C CA . LEU A 1 84 ? -4.879 3.680 11.513 1.00 87.69 84 LEU A CA 1
ATOM 630 C C . LEU A 1 84 ? -4.771 5.082 10.901 1.00 87.69 84 LEU A C 1
ATOM 632 O O . LEU A 1 84 ? -4.291 5.220 9.781 1.00 87.69 84 LEU A O 1
ATOM 636 N N . GLU A 1 85 ? -5.104 6.130 11.653 1.00 90.62 85 GLU A N 1
ATOM 637 C CA . GLU A 1 85 ? -4.893 7.527 11.247 1.00 90.62 85 GLU A CA 1
ATOM 638 C C . GLU A 1 85 ? -3.406 7.838 10.999 1.00 90.62 85 GLU A C 1
ATOM 640 O O . GLU A 1 85 ? -3.056 8.453 9.990 1.00 90.62 85 GLU A O 1
ATOM 645 N N . ALA A 1 86 ? -2.505 7.356 11.863 1.00 91.25 86 ALA A N 1
ATOM 646 C CA . ALA A 1 86 ? -1.063 7.509 11.664 1.00 91.25 86 ALA A CA 1
ATOM 647 C C . ALA A 1 86 ? -0.560 6.746 10.422 1.00 91.25 86 ALA A C 1
ATOM 649 O O . ALA A 1 86 ? 0.270 7.259 9.664 1.00 91.25 86 ALA A O 1
ATOM 650 N N . CYS A 1 87 ? -1.074 5.535 10.187 1.00 89.38 87 CYS A N 1
ATOM 651 C CA . CYS A 1 87 ? -0.795 4.757 8.980 1.00 89.38 87 CYS A CA 1
ATOM 652 C C . CYS A 1 87 ? -1.304 5.467 7.717 1.00 89.38 87 CYS A C 1
ATOM 654 O O . CYS A 1 87 ? -0.554 5.565 6.743 1.00 89.38 87 CYS A O 1
ATOM 656 N N . ARG A 1 88 ? -2.517 6.040 7.753 1.00 91.25 88 ARG A N 1
ATOM 657 C CA . ARG A 1 88 ? -3.066 6.869 6.669 1.00 91.25 88 ARG A CA 1
ATOM 658 C C . ARG A 1 88 ? -2.146 8.044 6.363 1.00 91.25 88 ARG A C 1
ATOM 660 O O . ARG A 1 88 ? -1.721 8.189 5.223 1.00 91.25 88 ARG A O 1
ATOM 667 N N . ALA A 1 89 ? -1.798 8.840 7.375 1.00 91.12 89 ALA A N 1
ATOM 668 C CA . ALA A 1 89 ? -0.961 10.024 7.199 1.00 91.12 89 ALA A CA 1
ATOM 669 C C . ALA A 1 89 ? 0.402 9.677 6.578 1.00 91.12 89 ALA A C 1
ATOM 671 O O . ALA A 1 89 ? 0.899 10.390 5.706 1.00 91.12 89 ALA A O 1
ATOM 672 N N . ARG A 1 90 ? 0.996 8.546 6.981 1.00 91.12 90 ARG A N 1
ATOM 673 C CA . ARG A 1 90 ? 2.238 8.046 6.382 1.00 91.12 90 ARG A CA 1
ATOM 674 C C . ARG A 1 90 ? 2.051 7.653 4.917 1.00 91.12 90 ARG A C 1
ATOM 676 O O . ARG A 1 90 ? 2.884 8.025 4.096 1.00 91.12 90 ARG A O 1
ATOM 683 N N . ALA A 1 91 ? 0.991 6.918 4.588 1.00 88.50 91 ALA A N 1
ATOM 684 C CA . ALA A 1 91 ? 0.703 6.509 3.215 1.00 88.50 91 ALA A CA 1
ATOM 685 C C . ALA A 1 91 ? 0.445 7.723 2.300 1.00 88.50 91 ALA A C 1
ATOM 687 O O . ALA A 1 91 ? 1.021 7.810 1.218 1.00 88.50 91 ALA A O 1
ATOM 688 N N . GLU A 1 92 ? -0.315 8.716 2.768 1.00 90.88 92 GLU A N 1
ATOM 689 C CA . GLU A 1 92 ? -0.558 9.976 2.049 1.00 90.88 92 GLU A CA 1
ATOM 690 C C . GLU A 1 92 ? 0.743 10.769 1.834 1.00 90.88 92 GLU A C 1
ATOM 692 O O . GLU A 1 92 ? 0.984 11.291 0.742 1.00 90.88 92 GLU A O 1
ATOM 697 N N . ALA A 1 93 ? 1.626 10.814 2.838 1.00 91.00 93 ALA A N 1
ATOM 698 C CA . ALA A 1 93 ? 2.933 11.454 2.709 1.00 91.00 93 ALA A CA 1
ATOM 699 C C . ALA A 1 93 ? 3.817 10.764 1.657 1.00 91.00 93 ALA A C 1
ATOM 701 O O . ALA A 1 93 ? 4.438 11.449 0.845 1.00 91.00 93 ALA A O 1
ATOM 702 N N . GLN A 1 94 ? 3.837 9.428 1.626 1.00 88.94 94 GLN A N 1
ATOM 703 C CA . GLN A 1 94 ? 4.583 8.657 0.624 1.00 88.94 94 GLN A CA 1
ATOM 704 C C . GLN A 1 94 ? 4.017 8.857 -0.791 1.00 88.94 94 GLN A C 1
ATOM 706 O O . GLN A 1 94 ? 4.778 9.090 -1.730 1.00 88.94 94 GLN A O 1
ATOM 711 N N . ALA A 1 95 ? 2.689 8.865 -0.950 1.00 88.62 95 ALA A N 1
ATOM 712 C CA . ALA A 1 95 ? 2.046 9.166 -2.230 1.00 88.62 95 ALA A CA 1
ATOM 713 C C . ALA A 1 95 ? 2.407 10.574 -2.736 1.00 88.62 95 ALA A C 1
ATOM 715 O O . ALA A 1 95 ? 2.773 10.747 -3.902 1.00 88.62 95 ALA A O 1
ATOM 716 N N . LYS A 1 96 ? 2.369 11.579 -1.849 1.00 89.19 96 LYS A N 1
ATOM 717 C CA . LYS A 1 96 ? 2.747 12.964 -2.166 1.00 89.19 96 LYS A CA 1
ATOM 718 C C . LYS A 1 96 ? 4.225 13.087 -2.527 1.00 89.19 96 LYS A C 1
ATOM 720 O O . LYS A 1 96 ? 4.565 13.777 -3.485 1.00 89.19 96 LYS A O 1
ATOM 725 N N . GLN A 1 97 ? 5.094 12.412 -1.782 1.00 87.31 97 GLN A N 1
ATOM 726 C CA . GLN A 1 97 ? 6.521 12.358 -2.070 1.00 87.31 97 GLN A CA 1
ATOM 727 C C . GLN A 1 97 ? 6.751 11.786 -3.477 1.00 87.31 97 GLN A C 1
ATOM 729 O O . GLN A 1 97 ? 7.423 12.412 -4.292 1.00 87.31 97 GLN A O 1
ATOM 734 N N . MET A 1 98 ? 6.110 10.663 -3.810 1.00 86.00 98 MET A N 1
ATOM 735 C CA . MET A 1 98 ? 6.203 10.065 -5.143 1.00 86.00 98 MET A CA 1
ATOM 736 C C . MET A 1 98 ? 5.675 11.008 -6.235 1.00 86.00 98 MET A C 1
ATOM 738 O O . MET A 1 98 ? 6.310 11.165 -7.274 1.00 86.00 98 MET A O 1
ATOM 742 N N . GLN A 1 99 ? 4.568 11.715 -5.983 1.00 85.75 99 GLN A N 1
ATOM 743 C CA . GLN A 1 99 ? 4.033 12.725 -6.901 1.00 85.75 99 GLN A CA 1
ATOM 744 C C . GLN A 1 99 ? 5.025 13.858 -7.191 1.00 85.75 99 GLN A C 1
ATOM 746 O O . GLN A 1 99 ? 5.055 14.348 -8.313 1.00 85.75 99 GLN A O 1
ATOM 751 N N . GLN A 1 100 ? 5.835 14.273 -6.217 1.00 85.25 100 GLN A N 1
ATOM 752 C CA . GLN A 1 100 ? 6.864 15.301 -6.417 1.00 85.25 100 GLN A CA 1
ATOM 753 C C . GLN A 1 100 ? 8.060 14.778 -7.224 1.00 85.25 100 GLN A C 1
ATOM 755 O O . GLN A 1 100 ? 8.664 15.534 -7.982 1.00 85.25 100 GLN A O 1
ATOM 760 N N . PHE A 1 101 ? 8.371 13.484 -7.110 1.00 78.25 101 PHE A N 1
ATOM 761 C CA . PHE A 1 101 ? 9.420 12.837 -7.899 1.00 78.25 101 PHE A CA 1
ATOM 762 C C . PHE A 1 101 ? 8.995 12.550 -9.345 1.00 78.25 101 PHE A C 1
ATOM 764 O O . PHE A 1 101 ? 9.834 12.605 -10.242 1.00 78.25 101 PHE A O 1
ATOM 771 N N . LEU A 1 102 ? 7.709 12.304 -9.615 1.00 76.50 102 LEU A N 1
ATOM 772 C CA . LEU A 1 102 ? 7.228 11.968 -10.962 1.00 76.50 102 LEU A CA 1
ATOM 773 C C . LEU A 1 102 ? 7.592 13.025 -12.028 1.00 76.50 102 LEU A C 1
ATOM 775 O O . LEU A 1 102 ? 8.199 12.638 -13.023 1.00 76.50 102 LEU A O 1
ATOM 779 N N . PRO A 1 103 ? 7.344 14.339 -11.849 1.00 75.50 103 PRO A N 1
ATOM 780 C CA . PRO A 1 103 ? 7.737 15.358 -12.824 1.00 75.50 103 PRO A CA 1
ATOM 781 C C . PRO A 1 103 ? 9.232 15.339 -13.155 1.00 75.50 103 PRO A C 1
ATOM 783 O O . PRO A 1 103 ? 9.603 15.462 -14.319 1.00 75.50 103 PRO A O 1
ATOM 786 N N . THR A 1 104 ? 10.092 15.105 -12.156 1.00 70.75 104 THR A N 1
ATOM 787 C CA . THR A 1 104 ? 11.552 15.039 -12.353 1.00 70.75 104 THR A CA 1
ATOM 788 C C . THR A 1 104 ? 12.007 13.813 -13.139 1.00 70.75 104 THR A C 1
ATOM 790 O O . THR A 1 104 ? 13.097 13.813 -13.700 1.00 70.75 104 THR A O 1
ATOM 793 N N . LEU A 1 105 ? 11.171 12.776 -13.211 1.00 59.69 105 LEU A N 1
ATOM 794 C CA . LEU A 1 105 ? 11.430 11.588 -14.012 1.00 59.69 105 LEU A CA 1
ATOM 795 C C . LEU A 1 105 ? 10.997 11.774 -15.476 1.00 59.69 105 LEU A C 1
ATOM 797 O O . LEU A 1 105 ? 11.500 11.061 -16.340 1.00 59.69 105 LEU A O 1
ATOM 801 N N . PHE A 1 106 ? 10.096 12.710 -15.782 1.00 58.09 106 PHE A N 1
ATOM 802 C CA . PHE A 1 106 ? 9.620 12.987 -17.149 1.00 58.09 106 PHE A CA 1
ATOM 803 C C . PHE A 1 106 ? 10.182 14.281 -17.762 1.00 58.09 106 PHE A C 1
ATOM 805 O O . PHE A 1 106 ? 9.834 14.595 -18.898 1.00 58.09 106 PHE A O 1
ATOM 812 N N . SER A 1 107 ? 11.043 14.994 -17.028 1.00 56.16 107 SER A N 1
ATOM 813 C CA . SER A 1 107 ? 11.816 16.155 -17.504 1.00 56.16 107 SER A CA 1
ATOM 814 C C . SER A 1 107 ? 13.118 15.716 -18.174 1.00 56.16 107 SER A C 1
ATOM 816 O O . SER A 1 107 ? 13.560 16.426 -19.099 1.00 56.16 107 SER A O 1
#

pLDDT: mean 84.31, std 10.27, range [46.41, 93.5]

Radius of gyration: 14.78 Å; chains: 1; bounding box: 37×27×39 Å

Sequence (107 aa):
MSSAIPIGGRDTLRQSLVELLPVADALDASDLRDAAEACIVLLDTPMRVDQKSLAPLLKLTHERAAEVFRRGARDADGPLRARLEACRARAEAQAKQMQQFLPTLFS